Protein AF-A0A3P7EA33-F1 (afdb_monomer_lite)

Foldseek 3Di:
DVQVCVVVQQWDWPDPDDDPPPCPVTDIDGRDPPVVVVPDPDVVVVVVVVVVVVVVVVVVVVPPDPDPPPPPPPDDDD

pLDDT: mean 74.09, std 15.57, range [49.16, 93.0]

Radius of gyration: 20.99 Å; chains: 1; bounding box: 27×70×24 Å

Organism: Wuchereria bancrofti (NCBI:txid6293)

Sequence (78 aa):
MLIQARKYELADFEGEMLYQRQDDDKIIRLLKPIKKIRKLDLPVIRSIVFQSLTITILQTRSRSDPKSSSLRRQNRGP

Structure (mmCIF, N/CA/C/O backbone):
data_AF-A0A3P7EA33-F1
#
_entry.id   AF-A0A3P7EA33-F1
#
loop_
_atom_site.group_PDB
_atom_site.id
_atom_site.type_symbol
_atom_site.label_atom_id
_atom_site.label_alt_id
_atom_site.label_comp_id
_atom_site.label_asym_id
_atom_site.label_entity_id
_atom_site.label_seq_id
_atom_site.pdbx_PDB_ins_code
_atom_site.Cartn_x
_atom_site.Cartn_y
_atom_site.Cartn_z
_atom_site.occupancy
_atom_site.B_iso_or_equiv
_atom_site.auth_seq_id
_atom_site.auth_comp_id
_atom_site.auth_asym_id
_atom_site.auth_atom_id
_atom_site.pdbx_PDB_model_num
ATOM 1 N N . MET A 1 1 ? -0.507 6.403 1.112 1.00 73.62 1 MET A N 1
ATOM 2 C CA . MET A 1 1 ? -1.881 5.840 1.114 1.00 73.62 1 MET A CA 1
ATOM 3 C C . MET A 1 1 ? -1.898 4.345 0.831 1.00 73.62 1 MET A C 1
ATOM 5 O O . MET A 1 1 ? -2.391 3.596 1.664 1.00 73.62 1 MET A O 1
ATOM 9 N N . LEU A 1 2 ? -1.320 3.895 -0.288 1.00 82.25 2 LEU A N 1
ATOM 10 C CA . LEU A 1 2 ? -1.329 2.479 -0.685 1.00 82.25 2 LEU A CA 1
ATOM 11 C C . LEU A 1 2 ? -0.658 1.538 0.329 1.00 82.25 2 LEU A C 1
ATOM 13 O O . LEU A 1 2 ? -1.153 0.440 0.538 1.00 82.25 2 LEU A O 1
ATOM 17 N N . ILE A 1 3 ? 0.370 1.993 1.052 1.00 85.00 3 ILE A N 1
ATOM 18 C CA . ILE A 1 3 ? 0.991 1.222 2.148 1.00 85.00 3 ILE A CA 1
ATOM 19 C C . ILE A 1 3 ? -0.020 0.851 3.243 1.00 85.00 3 ILE A C 1
ATOM 21 O O . ILE A 1 3 ? -0.019 -0.273 3.733 1.00 85.00 3 ILE A O 1
ATOM 25 N N . GLN A 1 4 ? -0.929 1.762 3.610 1.00 85.69 4 GLN A N 1
ATOM 26 C CA . GLN A 1 4 ? -1.985 1.437 4.574 1.00 85.69 4 GLN A CA 1
ATOM 27 C C . GLN A 1 4 ? -2.976 0.435 3.975 1.00 85.69 4 GLN A C 1
ATOM 29 O O . GLN A 1 4 ? -3.385 -0.494 4.662 1.00 85.69 4 GLN A O 1
ATOM 34 N N . ALA A 1 5 ? -3.332 0.579 2.694 1.00 86.94 5 ALA A N 1
ATOM 35 C CA . ALA A 1 5 ? -4.188 -0.391 2.016 1.00 86.94 5 ALA A CA 1
ATOM 36 C C . ALA A 1 5 ? -3.537 -1.785 1.979 1.00 86.94 5 ALA A C 1
ATOM 38 O O . ALA A 1 5 ? -4.234 -2.774 2.188 1.00 86.94 5 ALA A O 1
ATOM 39 N N . ARG A 1 6 ? -2.211 -1.858 1.815 1.00 89.00 6 ARG A N 1
ATOM 40 C CA . ARG A 1 6 ? -1.424 -3.092 1.917 1.00 89.00 6 ARG A CA 1
ATOM 41 C C . ARG A 1 6 ? -1.421 -3.665 3.333 1.00 89.00 6 ARG A C 1
ATOM 43 O O . ARG A 1 6 ? -1.694 -4.847 3.497 1.00 89.00 6 ARG A O 1
ATOM 50 N N . LYS A 1 7 ? -1.240 -2.824 4.360 1.00 89.31 7 LYS A N 1
ATOM 51 C CA . LYS A 1 7 ? -1.322 -3.225 5.779 1.00 89.31 7 LYS A CA 1
ATOM 52 C C . LYS A 1 7 ? -2.671 -3.866 6.145 1.00 89.31 7 LYS A C 1
ATOM 54 O O . LYS A 1 7 ? -2.703 -4.765 6.972 1.00 89.31 7 LYS A O 1
ATOM 59 N N . TYR A 1 8 ? -3.772 -3.408 5.546 1.00 89.69 8 TYR A N 1
ATOM 60 C CA . TYR A 1 8 ? -5.120 -3.967 5.755 1.00 89.69 8 TYR A CA 1
ATOM 61 C C . TYR A 1 8 ? -5.517 -5.041 4.721 1.00 89.69 8 TYR A C 1
ATOM 63 O O . TYR A 1 8 ? -6.696 -5.409 4.633 1.00 89.69 8 TYR A O 1
ATOM 71 N N . GLU A 1 9 ? -4.564 -5.519 3.914 1.00 90.06 9 GLU A N 1
ATOM 72 C CA . GLU A 1 9 ? -4.785 -6.526 2.868 1.00 90.06 9 GLU A CA 1
ATOM 73 C C . GLU A 1 9 ? -5.936 -6.144 1.917 1.00 90.06 9 GLU A C 1
ATOM 75 O O . GLU A 1 9 ? -6.828 -6.938 1.600 1.00 90.06 9 GLU A O 1
ATOM 80 N N . LEU A 1 10 ? -5.982 -4.872 1.524 1.00 90.62 10 LEU A N 1
ATOM 81 C CA . LEU A 1 10 ? -6.962 -4.338 0.576 1.00 90.62 10 LEU A CA 1
ATOM 82 C C . LEU A 1 10 ? -6.378 -4.256 -0.833 1.00 90.62 10 LEU A C 1
ATOM 84 O O . LEU A 1 10 ? -7.100 -4.473 -1.807 1.00 90.62 10 LEU A O 1
ATOM 88 N N . ALA A 1 11 ? -5.085 -3.950 -0.932 1.00 90.12 11 ALA A N 1
ATOM 89 C CA . ALA A 1 11 ? -4.365 -3.806 -2.186 1.00 90.12 11 ALA A CA 1
ATOM 90 C C . ALA A 1 11 ? -2.932 -4.333 -2.062 1.00 90.12 11 ALA A C 1
ATOM 92 O O . ALA A 1 11 ? -2.344 -4.278 -0.984 1.00 90.12 11 ALA A O 1
ATOM 93 N N . ASP A 1 12 ? -2.385 -4.801 -3.174 1.00 91.81 12 ASP A N 1
ATOM 94 C CA . ASP A 1 12 ? -1.016 -5.284 -3.310 1.00 91.81 12 ASP A CA 1
ATOM 95 C C . ASP A 1 12 ? -0.382 -4.700 -4.577 1.00 91.81 12 ASP A C 1
ATOM 97 O O . ASP A 1 12 ? -1.086 -4.408 -5.547 1.00 91.81 12 ASP A O 1
ATOM 101 N N . PHE A 1 13 ? 0.929 -4.491 -4.556 1.00 91.69 13 PHE A N 1
ATOM 102 C CA . PHE A 1 13 ? 1.704 -3.946 -5.671 1.00 91.69 13 PHE A CA 1
ATOM 103 C C . PHE A 1 13 ? 3.163 -4.395 -5.553 1.00 91.69 13 PHE A C 1
ATOM 105 O O . PHE A 1 13 ? 3.634 -4.746 -4.468 1.00 91.69 13 PHE A O 1
ATOM 112 N N . GLU A 1 14 ? 3.866 -4.402 -6.680 1.00 87.81 14 GLU A N 1
ATOM 113 C CA . GLU A 1 14 ? 5.271 -4.802 -6.741 1.00 87.81 14 GLU A CA 1
ATOM 114 C C . GLU A 1 14 ? 6.177 -3.782 -6.027 1.00 87.81 14 GLU A C 1
ATOM 116 O O . GLU A 1 14 ? 5.965 -2.577 -6.139 1.00 87.81 14 GLU A O 1
ATOM 121 N N . GLY A 1 15 ? 7.189 -4.270 -5.301 1.00 87.81 15 GLY A N 1
ATOM 122 C CA . GLY A 1 15 ? 8.136 -3.436 -4.552 1.00 87.81 15 GLY A CA 1
ATOM 123 C C . GLY A 1 15 ? 7.642 -3.010 -3.164 1.00 87.81 15 GLY A C 1
ATOM 124 O O . GLY A 1 15 ? 6.572 -3.414 -2.706 1.00 87.81 15 GLY A O 1
ATOM 125 N N . GLU A 1 16 ? 8.449 -2.215 -2.458 1.00 86.69 16 GLU A N 1
ATOM 126 C CA . GLU A 1 16 ? 8.107 -1.674 -1.131 1.00 86.69 16 GLU A CA 1
ATOM 127 C C . GLU A 1 16 ? 7.301 -0.375 -1.231 1.00 86.69 16 GLU A C 1
ATOM 129 O O . GLU A 1 16 ? 6.418 -0.105 -0.414 1.00 86.69 16 GLU A O 1
ATOM 134 N N . MET A 1 17 ? 7.595 0.429 -2.252 1.00 85.94 17 MET A N 1
ATOM 135 C CA . MET A 1 17 ? 7.037 1.754 -2.498 1.00 85.94 17 MET A CA 1
ATOM 136 C C . MET A 1 17 ? 6.840 1.950 -4.005 1.00 85.94 17 MET A C 1
ATOM 138 O O . MET A 1 17 ? 7.508 1.293 -4.793 1.00 85.94 17 MET A O 1
ATOM 142 N N . LEU A 1 18 ? 5.933 2.856 -4.385 1.00 85.25 18 LEU A N 1
ATOM 143 C CA . LEU A 1 18 ? 5.764 3.305 -5.770 1.00 85.25 18 LEU A CA 1
ATOM 144 C C . LEU A 1 18 ? 6.292 4.735 -5.899 1.00 85.25 18 LEU A C 1
ATOM 146 O O . LEU A 1 18 ? 5.900 5.613 -5.118 1.00 85.25 18 LEU A O 1
ATOM 150 N N . TYR A 1 19 ? 7.150 4.967 -6.883 1.00 85.88 19 TYR A N 1
ATOM 151 C CA . TYR A 1 19 ? 7.750 6.257 -7.192 1.00 85.88 19 TYR A CA 1
ATOM 152 C C . TYR A 1 19 ? 6.991 6.944 -8.331 1.00 85.88 19 TYR 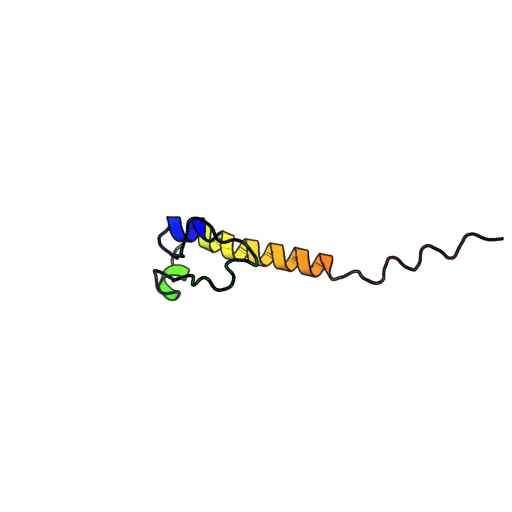A C 1
ATOM 154 O O . TYR A 1 19 ? 6.736 6.367 -9.388 1.00 85.88 19 TYR A O 1
ATOM 162 N N . GLN A 1 20 ? 6.626 8.214 -8.124 1.00 84.12 20 GLN A N 1
ATOM 163 C CA . GLN A 1 20 ? 5.909 8.999 -9.136 1.00 84.12 20 GLN A CA 1
ATOM 164 C C . GLN A 1 20 ? 6.720 9.092 -10.431 1.00 84.12 20 GLN A C 1
ATOM 166 O O . GLN A 1 20 ? 7.923 9.353 -10.371 1.00 84.12 20 GLN A O 1
ATOM 171 N N . ARG A 1 21 ? 6.050 8.977 -11.588 1.00 87.12 21 ARG A N 1
ATOM 172 C CA . ARG A 1 21 ? 6.651 9.063 -12.933 1.00 87.12 21 ARG A CA 1
ATOM 173 C C . ARG A 1 21 ? 7.625 7.940 -13.290 1.00 87.12 21 ARG A C 1
ATOM 175 O O . ARG A 1 21 ? 8.144 7.945 -14.401 1.00 87.12 21 ARG A O 1
ATOM 182 N N . GLN A 1 22 ? 7.916 7.032 -12.363 1.00 86.50 22 GLN A N 1
ATOM 183 C CA . GLN A 1 22 ? 8.766 5.866 -12.600 1.00 86.50 22 GLN A CA 1
ATOM 184 C C . GLN A 1 22 ? 7.930 4.592 -12.632 1.00 86.50 22 GLN A C 1
ATOM 186 O O . GLN A 1 22 ? 8.111 3.784 -13.530 1.00 86.50 22 GLN A O 1
ATOM 191 N N . ASP A 1 23 ? 6.978 4.470 -11.706 1.00 88.06 23 ASP A N 1
ATOM 192 C CA . ASP A 1 23 ? 6.151 3.276 -11.521 1.00 88.06 23 ASP A CA 1
ATOM 193 C C . ASP A 1 23 ? 4.706 3.477 -12.006 1.00 88.06 23 ASP A C 1
ATOM 195 O O . ASP A 1 23 ? 3.766 2.873 -11.483 1.00 88.06 23 ASP A O 1
ATOM 199 N N . ASP A 1 24 ? 4.498 4.363 -12.983 1.00 87.06 24 ASP A N 1
ATOM 200 C CA . ASP A 1 24 ? 3.161 4.673 -13.508 1.00 87.06 24 ASP A CA 1
ATOM 201 C C . ASP A 1 24 ? 2.535 3.464 -14.243 1.00 87.06 24 ASP A C 1
ATOM 203 O O . ASP A 1 24 ? 1.314 3.387 -14.391 1.00 87.06 24 ASP A O 1
ATOM 207 N N . ASP A 1 25 ? 3.360 2.506 -14.676 1.00 90.75 25 ASP A N 1
ATOM 208 C CA . ASP A 1 25 ? 2.981 1.249 -15.327 1.00 90.75 25 ASP A CA 1
ATOM 209 C C . ASP A 1 25 ? 2.765 0.085 -14.341 1.00 90.75 25 ASP A C 1
ATOM 211 O O . ASP A 1 25 ? 2.270 -0.980 -14.728 1.00 90.75 25 ASP A O 1
ATOM 215 N N . LYS A 1 26 ? 3.092 0.265 -13.054 1.00 87.56 26 LYS A N 1
ATOM 216 C CA . LYS A 1 26 ? 2.948 -0.794 -12.052 1.00 87.56 26 LYS A CA 1
ATOM 217 C C . LYS A 1 26 ? 1.482 -1.076 -11.741 1.00 87.56 26 LYS A C 1
ATOM 219 O O . LYS A 1 26 ? 0.685 -0.201 -11.398 1.00 87.56 26 LYS A O 1
ATOM 224 N N . ILE A 1 27 ? 1.128 -2.357 -11.791 1.00 90.25 27 ILE A N 1
ATOM 225 C CA . ILE A 1 27 ? -0.232 -2.817 -11.512 1.00 90.25 27 ILE A CA 1
ATOM 226 C C . ILE A 1 27 ? -0.467 -2.849 -10.000 1.00 90.25 27 ILE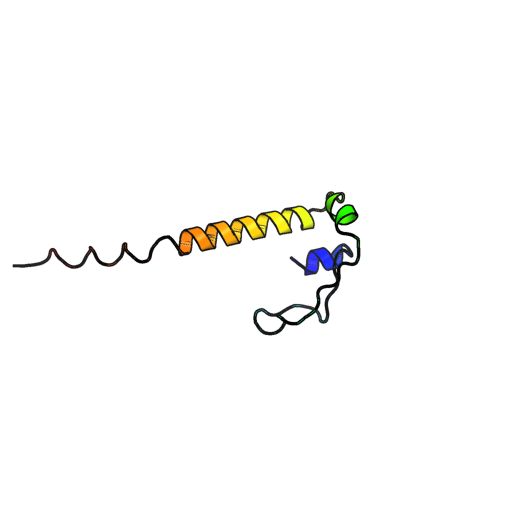 A C 1
ATOM 228 O O . ILE A 1 27 ? 0.199 -3.574 -9.260 1.00 90.25 27 ILE A O 1
ATOM 232 N N . ILE A 1 28 ? -1.493 -2.128 -9.551 1.00 90.75 28 ILE A N 1
ATOM 233 C CA . ILE A 1 28 ? -2.020 -2.230 -8.188 1.00 90.75 28 ILE A CA 1
ATOM 234 C C . ILE A 1 28 ? -3.192 -3.215 -8.200 1.00 90.75 28 ILE A C 1
ATOM 236 O O . ILE A 1 28 ? -4.259 -2.932 -8.751 1.00 90.75 28 ILE A O 1
ATOM 240 N N . ARG A 1 29 ? -3.017 -4.380 -7.571 1.00 92.62 29 ARG A N 1
ATOM 241 C CA . ARG A 1 29 ? -4.042 -5.425 -7.477 1.00 92.62 29 ARG A CA 1
ATOM 242 C C . ARG A 1 29 ? -4.911 -5.207 -6.244 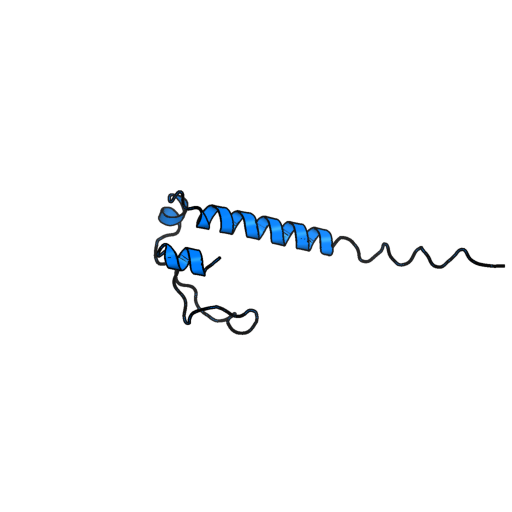1.00 92.62 29 ARG A C 1
ATOM 244 O O . ARG A 1 29 ? -4.409 -5.151 -5.126 1.00 92.62 29 ARG A O 1
ATOM 251 N N . LEU A 1 30 ? -6.230 -5.156 -6.417 1.00 92.50 30 LEU A N 1
ATOM 252 C CA . LEU A 1 30 ? -7.163 -5.210 -5.289 1.00 92.50 30 LEU A CA 1
ATOM 253 C C . LEU A 1 30 ? -7.285 -6.649 -4.781 1.00 92.50 30 LEU A C 1
ATOM 255 O O . LEU A 1 30 ? -7.627 -7.553 -5.539 1.00 92.50 30 LEU A O 1
ATOM 259 N N . LEU A 1 31 ? -7.045 -6.854 -3.487 1.00 93.00 31 LEU A N 1
ATOM 260 C CA . LEU A 1 31 ? -7.131 -8.172 -2.847 1.00 93.00 31 LEU A CA 1
ATOM 261 C C . LEU A 1 31 ? -8.565 -8.537 -2.437 1.00 93.00 31 LEU A C 1
ATOM 263 O O . LEU A 1 31 ? -8.873 -9.697 -2.176 1.00 93.00 31 LEU A O 1
ATOM 267 N N . LYS A 1 32 ? -9.463 -7.547 -2.369 1.00 90.38 32 LYS A N 1
ATOM 268 C CA . LYS A 1 32 ? -10.875 -7.722 -2.007 1.00 90.38 32 LYS A CA 1
ATOM 269 C C . LYS A 1 32 ? -11.764 -7.003 -3.029 1.00 90.38 32 LYS A C 1
ATOM 271 O O . LYS A 1 32 ? -11.395 -5.931 -3.507 1.00 90.38 32 LYS A O 1
ATOM 276 N N . PRO A 1 33 ? -12.967 -7.522 -3.336 1.00 91.56 33 PRO A N 1
ATOM 277 C CA . PRO A 1 33 ? -13.906 -6.827 -4.210 1.00 91.56 33 PRO A CA 1
ATOM 278 C C . PRO A 1 33 ? -14.259 -5.441 -3.666 1.00 91.56 33 PRO A C 1
ATOM 280 O O . PRO A 1 33 ? -14.493 -5.281 -2.465 1.00 91.56 33 PRO A O 1
ATOM 283 N N . ILE A 1 34 ? -14.403 -4.450 -4.550 1.00 87.50 34 ILE A N 1
ATOM 284 C CA . ILE A 1 34 ? -14.656 -3.056 -4.152 1.00 87.50 34 ILE A CA 1
ATOM 285 C C . ILE A 1 34 ? -15.914 -2.907 -3.280 1.00 87.50 34 ILE A C 1
ATOM 287 O O . ILE A 1 34 ? -15.930 -2.120 -2.336 1.00 87.50 34 ILE A O 1
ATOM 291 N N . LYS A 1 35 ? -16.946 -3.728 -3.535 1.00 90.19 35 LYS A N 1
ATOM 292 C CA . LYS A 1 35 ? -18.184 -3.778 -2.737 1.00 90.19 35 LYS A CA 1
ATOM 293 C C . LYS A 1 35 ? -17.919 -4.169 -1.281 1.00 90.19 35 LYS A C 1
ATOM 295 O O . LYS A 1 35 ? -18.586 -3.656 -0.392 1.00 90.19 35 LYS A O 1
ATOM 300 N N . LYS A 1 36 ? -16.962 -5.073 -1.042 1.00 88.81 36 LYS A N 1
ATOM 301 C CA . LYS A 1 36 ? -16.557 -5.495 0.303 1.00 88.81 36 LYS A CA 1
ATOM 302 C C . LYS A 1 36 ? -15.716 -4.409 0.962 1.00 88.81 36 LYS A C 1
ATOM 304 O O . LYS A 1 36 ? -16.010 -4.057 2.093 1.00 88.81 36 LYS A O 1
ATOM 309 N N . ILE A 1 37 ? -14.752 -3.833 0.236 1.00 87.62 37 ILE A N 1
ATOM 310 C CA . ILE A 1 37 ? -13.890 -2.755 0.747 1.00 87.62 37 ILE A CA 1
ATOM 311 C C . ILE A 1 37 ? -14.729 -1.566 1.222 1.00 87.62 37 ILE A C 1
ATOM 313 O O . ILE A 1 37 ? -14.545 -1.115 2.340 1.00 87.62 37 ILE A O 1
ATOM 317 N N . ARG A 1 38 ? -15.711 -1.115 0.432 1.00 84.94 38 ARG A N 1
ATOM 318 C CA . ARG A 1 38 ? -16.589 0.015 0.794 1.00 84.94 38 ARG A CA 1
ATOM 319 C C . ARG A 1 38 ? -17.420 -0.195 2.065 1.00 84.94 38 ARG A C 1
ATOM 321 O O . ARG A 1 38 ? -17.875 0.786 2.635 1.00 84.94 38 ARG A O 1
ATOM 328 N N . LYS A 1 39 ? -17.647 -1.445 2.482 1.00 87.12 39 LYS A N 1
ATOM 329 C CA . LYS A 1 39 ? -18.365 -1.778 3.724 1.00 87.12 39 LYS A CA 1
ATOM 330 C C . LYS A 1 39 ? -17.448 -1.833 4.947 1.00 87.12 39 LYS A C 1
ATOM 332 O O . LYS A 1 39 ? -17.947 -1.969 6.057 1.00 87.12 39 LYS A O 1
ATOM 337 N N . LEU A 1 40 ? -16.131 -1.793 4.753 1.00 84.00 40 LEU A N 1
ATOM 338 C CA . LEU A 1 40 ? -15.177 -1.790 5.852 1.00 84.00 40 LEU A CA 1
ATOM 339 C C . LEU A 1 40 ? -15.084 -0.371 6.417 1.00 84.00 40 LEU A C 1
ATOM 341 O O . LEU A 1 40 ? -14.748 0.561 5.690 1.00 84.00 40 LEU A O 1
ATOM 345 N N . ASP A 1 41 ? -15.332 -0.212 7.713 1.00 81.50 41 ASP A N 1
ATOM 346 C CA . ASP A 1 41 ? -15.114 1.056 8.415 1.00 81.50 41 ASP A CA 1
ATOM 347 C C . ASP A 1 41 ? -13.639 1.178 8.826 1.00 81.50 41 ASP A C 1
ATOM 349 O O . ASP A 1 41 ? -13.264 1.069 9.992 1.00 81.50 41 ASP A O 1
ATOM 353 N N . LEU A 1 42 ? -12.758 1.276 7.824 1.00 77.81 42 LEU A N 1
ATOM 354 C CA . LEU A 1 42 ? -11.316 1.377 8.040 1.00 77.81 42 LEU A CA 1
ATOM 355 C C . LEU A 1 42 ? -10.839 2.828 7.878 1.00 77.81 42 LEU A C 1
ATOM 357 O O . LEU A 1 42 ? -11.159 3.465 6.867 1.00 77.81 42 LEU A O 1
ATOM 361 N N . PRO A 1 43 ? -9.959 3.328 8.773 1.00 77.00 43 PRO A N 1
ATOM 362 C CA . PRO A 1 43 ? -9.395 4.678 8.679 1.00 77.00 43 PRO A CA 1
ATOM 363 C C . PRO A 1 43 ? -8.726 4.977 7.330 1.00 77.00 43 PRO A C 1
ATOM 365 O O . PRO A 1 43 ? -8.751 6.116 6.865 1.00 77.00 43 PRO A O 1
ATOM 368 N N . VAL A 1 44 ? -8.159 3.952 6.679 1.00 78.06 44 VAL A N 1
ATOM 369 C CA . VAL A 1 44 ? -7.498 4.087 5.372 1.00 78.06 44 VAL A CA 1
ATOM 370 C C . VAL A 1 44 ? -8.464 4.497 4.261 1.00 78.06 44 VAL A C 1
ATOM 372 O O . VAL A 1 44 ? -8.107 5.288 3.396 1.00 78.06 44 VAL A O 1
ATOM 375 N N . ILE A 1 45 ? -9.703 4.003 4.276 1.00 72.25 45 ILE A N 1
ATOM 376 C CA . ILE A 1 45 ? -10.687 4.341 3.239 1.00 72.25 45 ILE A CA 1
ATOM 377 C C . ILE A 1 45 ? -11.067 5.815 3.371 1.00 72.25 45 ILE A C 1
ATOM 379 O O . ILE A 1 45 ? -11.098 6.543 2.379 1.00 72.25 45 ILE A O 1
ATOM 383 N N . ARG A 1 46 ? -11.260 6.279 4.611 1.00 70.88 46 ARG A N 1
ATOM 384 C CA . ARG A 1 46 ? -11.533 7.686 4.914 1.00 70.88 46 ARG A CA 1
ATOM 385 C C . ARG A 1 46 ? -10.384 8.590 4.477 1.00 70.88 46 ARG A C 1
ATOM 387 O O . ARG A 1 46 ? -10.628 9.642 3.892 1.00 70.88 46 ARG A O 1
ATOM 394 N N . SER A 1 47 ? -9.141 8.175 4.721 1.00 68.38 47 SER A N 1
ATOM 395 C CA . SER A 1 47 ? -7.972 8.963 4.339 1.00 68.38 47 SER A CA 1
ATOM 396 C C . SER A 1 47 ? -7.750 8.987 2.820 1.00 68.38 47 SER A C 1
ATOM 398 O O . SER A 1 47 ? -7.342 10.030 2.314 1.00 68.38 47 SER A O 1
ATOM 400 N N . ILE A 1 48 ? -8.095 7.916 2.082 1.00 66.62 48 ILE A N 1
ATOM 401 C CA . ILE A 1 48 ? -8.022 7.879 0.604 1.00 66.62 48 ILE A CA 1
ATOM 402 C C . ILE A 1 48 ? -8.943 8.930 0.002 1.00 66.62 48 ILE A C 1
ATOM 404 O O . ILE A 1 48 ? -8.525 9.725 -0.842 1.00 66.62 48 ILE A O 1
ATOM 408 N N . VAL A 1 49 ? -10.179 8.985 0.490 1.00 60.44 49 VAL A N 1
ATOM 409 C CA . VAL A 1 49 ? -11.155 9.969 0.024 1.00 60.44 49 VAL A CA 1
ATOM 410 C C . VAL A 1 49 ? -10.732 11.384 0.431 1.00 60.44 49 VAL A C 1
ATOM 412 O O . VAL A 1 49 ? -10.730 12.281 -0.410 1.00 60.44 49 VAL A O 1
ATOM 415 N N . PHE A 1 50 ? -10.288 11.592 1.674 1.00 55.62 50 PHE A N 1
ATOM 416 C CA . PHE A 1 50 ? -9.920 12.926 2.157 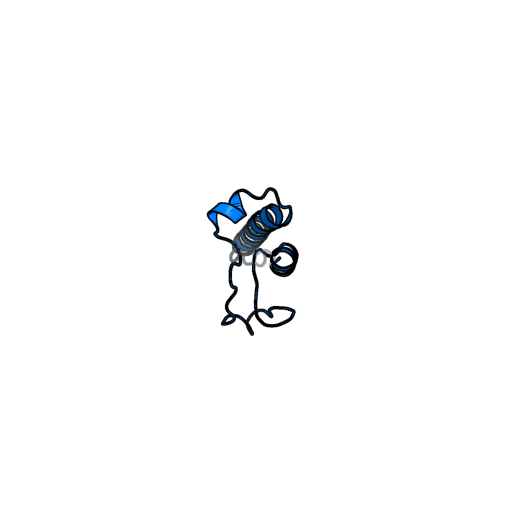1.00 55.62 50 PHE A CA 1
ATOM 417 C C . PHE A 1 50 ? -8.699 13.516 1.433 1.00 55.62 50 PHE A C 1
ATOM 419 O O . PHE A 1 50 ? -8.713 14.690 1.076 1.00 55.62 50 PHE A O 1
ATOM 426 N N . GLN A 1 51 ? -7.662 12.717 1.147 1.00 60.59 51 GLN A N 1
ATOM 427 C CA . GLN A 1 51 ? -6.479 13.215 0.431 1.00 60.59 51 GLN A CA 1
ATOM 428 C C . GLN A 1 51 ? -6.777 13.579 -1.026 1.00 60.59 51 GLN A C 1
ATOM 430 O O . GLN A 1 51 ? -6.255 14.589 -1.498 1.00 60.59 51 GLN A O 1
ATOM 435 N N . SER A 1 52 ? -7.642 12.824 -1.719 1.00 57.22 52 SER A N 1
ATOM 436 C CA . SER A 1 52 ? -8.080 13.215 -3.068 1.00 57.22 52 SER A CA 1
ATOM 437 C C . SER A 1 52 ? -8.758 14.588 -3.064 1.00 57.22 52 SER A C 1
ATOM 439 O O . SER A 1 52 ? -8.422 15.432 -3.890 1.00 57.22 52 SER A O 1
ATOM 441 N N . LEU A 1 53 ? -9.607 14.867 -2.067 1.00 57.72 53 LEU A N 1
ATOM 442 C CA . LEU A 1 53 ? -10.277 16.159 -1.934 1.00 57.72 53 LEU A CA 1
ATOM 443 C C . LEU A 1 53 ? -9.281 17.292 -1.639 1.00 57.72 53 LEU A C 1
ATOM 445 O O . LEU A 1 53 ? -9.351 18.344 -2.270 1.00 57.72 53 LEU A O 1
ATOM 449 N N . THR A 1 54 ? -8.315 17.075 -0.741 1.00 60.22 54 THR A N 1
ATOM 450 C CA . THR A 1 54 ? -7.292 18.081 -0.408 1.00 60.22 54 THR A CA 1
ATOM 451 C C . THR A 1 54 ? -6.401 18.414 -1.603 1.00 60.22 54 THR A C 1
ATOM 453 O O . THR A 1 54 ? -6.148 19.589 -1.861 1.00 60.22 54 THR A O 1
ATOM 456 N N . ILE A 1 55 ? -5.950 17.407 -2.362 1.00 59.59 55 ILE A N 1
ATOM 457 C CA . ILE A 1 55 ? -5.118 17.624 -3.555 1.00 59.59 55 ILE A CA 1
ATOM 458 C C . ILE A 1 55 ? -5.919 18.364 -4.627 1.00 59.59 55 ILE A C 1
ATOM 460 O O . ILE A 1 55 ? -5.417 19.342 -5.176 1.00 59.59 55 ILE A O 1
ATOM 464 N N . THR A 1 56 ? -7.170 17.968 -4.885 1.00 57.84 56 THR A N 1
ATOM 465 C CA . THR A 1 56 ? -8.022 18.671 -5.852 1.00 57.84 56 THR A CA 1
ATOM 466 C C . THR A 1 56 ? -8.260 20.124 -5.441 1.00 57.84 56 THR A C 1
ATOM 468 O O . THR A 1 56 ? -8.098 20.999 -6.282 1.00 57.84 56 THR A O 1
ATOM 471 N N . ILE A 1 57 ? -8.559 20.413 -4.167 1.00 57.41 57 ILE A N 1
ATOM 472 C CA . ILE A 1 57 ? -8.743 21.792 -3.676 1.00 57.41 57 ILE A CA 1
ATOM 473 C C . ILE A 1 57 ? -7.445 22.604 -3.788 1.00 57.41 57 ILE A C 1
ATOM 475 O O . ILE A 1 57 ? -7.473 23.762 -4.198 1.00 57.41 57 ILE A O 1
ATOM 479 N N . LEU A 1 58 ? -6.291 22.020 -3.455 1.00 55.59 58 LEU A N 1
ATOM 480 C CA . LEU A 1 58 ? -4.999 22.701 -3.591 1.00 55.59 58 LEU A CA 1
ATOM 481 C C . LEU A 1 58 ? -4.656 22.981 -5.062 1.00 55.59 58 LEU A C 1
ATOM 483 O O . LEU A 1 58 ? -4.195 24.073 -5.388 1.00 55.59 58 LEU A O 1
ATOM 487 N N . GLN A 1 59 ? -4.921 22.033 -5.965 1.00 56.97 59 GLN A N 1
ATOM 488 C CA . GLN A 1 59 ? -4.663 22.189 -7.398 1.00 56.97 59 GLN A CA 1
ATOM 489 C C . GLN A 1 59 ? -5.621 23.180 -8.068 1.00 56.97 59 GLN A C 1
ATOM 491 O O . GLN A 1 59 ? -5.184 23.949 -8.923 1.00 56.97 59 GLN A O 1
ATOM 496 N N . THR A 1 60 ? -6.901 23.209 -7.684 1.00 59.00 60 THR A N 1
ATOM 497 C CA . THR A 1 60 ? -7.860 24.199 -8.203 1.00 59.00 60 THR A CA 1
ATOM 498 C C . THR A 1 60 ? -7.530 25.602 -7.705 1.00 59.00 60 THR A C 1
ATOM 500 O O . THR A 1 60 ? -7.554 26.536 -8.502 1.00 59.00 60 THR A O 1
ATOM 503 N N . ARG A 1 61 ? -7.113 25.743 -6.440 1.00 58.34 61 ARG A N 1
ATOM 504 C CA . ARG A 1 61 ? -6.668 27.020 -5.857 1.00 58.34 61 ARG A CA 1
ATOM 505 C C . ARG A 1 61 ? -5.338 27.510 -6.440 1.00 58.34 61 ARG A C 1
ATOM 507 O O . ARG A 1 61 ? -5.136 28.710 -6.565 1.00 58.34 61 ARG A O 1
ATOM 514 N N . SER A 1 62 ? -4.451 26.595 -6.839 1.00 55.16 62 SER A N 1
ATOM 515 C CA . SER A 1 62 ? -3.204 26.928 -7.542 1.00 55.16 62 SER A CA 1
ATOM 516 C C . SER A 1 62 ? -3.408 27.256 -9.026 1.00 55.16 62 SER A C 1
ATOM 518 O O . SER A 1 62 ? -2.573 27.950 -9.600 1.00 55.16 62 SER A O 1
ATOM 520 N N . ARG A 1 63 ? -4.471 26.754 -9.673 1.00 56.44 63 ARG A N 1
ATOM 521 C CA . ARG A 1 63 ? -4.777 27.038 -11.090 1.00 56.44 63 ARG A CA 1
ATOM 522 C C . ARG A 1 63 ? -5.575 28.327 -11.303 1.00 56.44 63 ARG A C 1
ATOM 524 O O . ARG A 1 63 ? -5.603 28.817 -12.428 1.00 56.44 63 ARG A O 1
ATOM 531 N N . SER A 1 64 ? -6.199 28.883 -10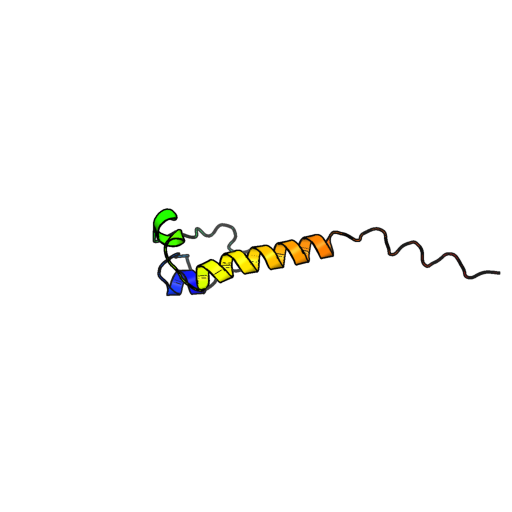.266 1.00 52.38 64 SER A N 1
ATOM 532 C CA . SER A 1 64 ? -7.074 30.057 -10.375 1.00 52.38 64 SER A CA 1
ATOM 533 C C . SER A 1 64 ? -6.369 31.424 -10.464 1.00 52.38 64 SER A C 1
ATOM 535 O O . SER A 1 64 ? -7.057 32.432 -10.394 1.00 52.38 64 SER A O 1
ATOM 537 N N . ASP A 1 65 ? -5.051 31.506 -10.694 1.00 51.62 65 ASP A N 1
ATOM 538 C CA . ASP A 1 65 ? -4.372 32.793 -10.947 1.00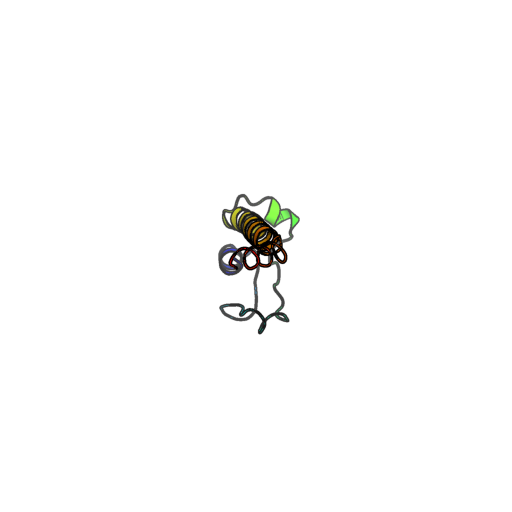 51.62 65 ASP A CA 1
ATOM 539 C C . ASP A 1 65 ? -3.217 32.688 -11.971 1.00 51.62 65 ASP A C 1
ATOM 541 O O . ASP A 1 65 ? -2.077 32.407 -11.604 1.00 51.62 65 ASP A O 1
ATOM 545 N N . PRO A 1 66 ? -3.465 32.980 -13.265 1.00 50.69 66 PRO A N 1
ATOM 546 C CA . PRO A 1 66 ? -2.414 33.393 -14.200 1.00 50.69 66 PRO A CA 1
ATOM 547 C C . PRO A 1 66 ? -2.547 34.858 -14.669 1.00 50.69 66 PRO A C 1
ATOM 549 O O . PRO A 1 66 ? -1.804 35.270 -15.556 1.00 50.69 66 PRO A O 1
ATOM 552 N N . LYS A 1 67 ? -3.478 35.665 -14.121 1.00 55.41 67 LYS A N 1
ATOM 553 C CA . LYS A 1 67 ? -3.729 37.052 -14.589 1.00 55.41 67 LYS A CA 1
ATOM 554 C C . LYS A 1 67 ? -3.692 38.172 -13.534 1.00 55.41 67 LYS A C 1
ATOM 556 O O . LYS A 1 67 ? -3.848 39.328 -13.911 1.00 55.41 67 LYS A O 1
ATOM 561 N N . SER A 1 68 ? -3.393 37.897 -12.262 1.00 52.56 68 SER A N 1
ATOM 562 C CA . SER A 1 68 ? -3.326 38.950 -11.222 1.00 52.56 68 SER A CA 1
ATOM 563 C C . SER A 1 68 ? -1.940 39.589 -11.013 1.00 52.56 68 SER A C 1
ATOM 565 O O . SER A 1 68 ? -1.791 40.470 -10.169 1.00 52.56 68 SER A O 1
ATOM 567 N N . SER A 1 69 ? -0.912 39.211 -11.784 1.00 51.38 69 SER A N 1
ATOM 568 C CA . SER A 1 69 ? 0.466 39.715 -11.621 1.00 51.38 69 SER A CA 1
ATOM 569 C C . SER A 1 69 ? 0.921 40.756 -12.662 1.00 51.38 69 SER A C 1
ATOM 571 O O . SER A 1 69 ? 2.042 41.252 -12.555 1.00 51.38 69 SER A O 1
ATOM 573 N N . SER A 1 70 ? 0.070 41.174 -13.614 1.00 54.31 70 SER A N 1
ATOM 574 C CA . SER A 1 70 ? 0.444 42.158 -14.653 1.00 54.31 70 SER A CA 1
ATOM 575 C C . SER A 1 70 ? -0.102 43.583 -14.466 1.00 54.31 70 SER A C 1
ATOM 577 O O . SER A 1 70 ? 0.211 44.444 -15.281 1.00 54.31 70 SER A O 1
ATOM 579 N N . LEU A 1 71 ? -0.858 43.887 -13.400 1.00 51.44 71 LEU A N 1
ATOM 580 C CA . LEU A 1 71 ? -1.440 45.229 -13.182 1.00 51.44 71 LEU A CA 1
ATOM 581 C C . LEU A 1 71 ? -0.700 46.125 -12.167 1.00 51.44 71 LEU A C 1
ATOM 583 O O . LEU A 1 71 ? -1.191 47.193 -11.817 1.00 51.44 71 LEU A O 1
ATOM 587 N N . ARG A 1 72 ? 0.497 45.741 -11.695 1.00 52.09 72 ARG A N 1
ATOM 588 C CA . ARG A 1 72 ? 1.229 46.496 -10.649 1.00 52.09 72 ARG A CA 1
ATOM 589 C C . ARG A 1 72 ? 2.502 47.215 -11.119 1.00 52.09 72 ARG A C 1
ATOM 591 O O . ARG A 1 72 ? 3.315 47.624 -10.295 1.00 52.09 72 ARG A O 1
ATOM 598 N N . ARG A 1 73 ? 2.676 47.398 -12.434 1.00 53.44 73 ARG A N 1
ATOM 599 C CA . ARG A 1 73 ? 3.821 48.104 -13.050 1.00 53.44 73 ARG A CA 1
ATOM 600 C C . ARG A 1 73 ? 3.402 49.165 -14.083 1.00 53.44 73 ARG A C 1
ATOM 602 O O . ARG A 1 73 ? 4.021 49.276 -15.125 1.00 53.44 73 ARG A O 1
ATOM 609 N N . GLN A 1 74 ? 2.369 49.955 -13.811 1.00 58.19 74 GLN A N 1
ATOM 610 C CA . GLN A 1 74 ? 2.079 51.188 -14.560 1.00 58.19 74 GLN A CA 1
ATOM 611 C C . GLN A 1 74 ? 1.434 52.185 -13.593 1.00 58.19 74 GLN A C 1
ATOM 613 O O . GLN A 1 74 ? 0.220 52.229 -13.510 1.00 58.19 74 GLN A O 1
ATOM 618 N N . ASN A 1 75 ? 2.240 52.842 -12.748 1.00 54.66 75 ASN A N 1
ATOM 619 C CA . ASN A 1 75 ? 1.878 54.027 -11.936 1.00 54.66 75 ASN A CA 1
ATOM 620 C C . ASN A 1 75 ? 3.117 54.557 -11.173 1.00 54.66 75 ASN A C 1
ATOM 622 O O . ASN A 1 75 ? 3.095 54.765 -9.961 1.00 54.66 75 ASN A O 1
ATOM 626 N N . ARG A 1 76 ? 4.245 54.713 -11.880 1.00 49.16 76 ARG A N 1
ATOM 627 C CA . ARG A 1 76 ? 5.417 55.482 -11.424 1.00 49.16 76 ARG A CA 1
ATOM 628 C C . ARG A 1 76 ? 5.977 56.250 -12.627 1.00 49.16 76 ARG A C 1
ATOM 630 O O . ARG A 1 76 ? 6.531 55.626 -13.524 1.00 49.16 76 ARG A O 1
ATOM 637 N N . GLY A 1 77 ? 5.756 57.559 -12.640 1.00 62.34 77 GLY A N 1
ATOM 638 C CA . GLY A 1 77 ? 6.144 58.546 -13.660 1.00 62.34 77 GLY A CA 1
ATOM 639 C C . GLY A 1 77 ? 5.146 59.711 -13.583 1.00 62.34 77 GLY A C 1
ATOM 640 O O . GLY A 1 77 ? 3.957 59.424 -13.413 1.00 62.34 77 GLY A O 1
ATOM 641 N N . PRO A 1 78 ? 5.555 60.990 -13.611 1.00 51.25 78 PRO A N 1
ATOM 642 C CA . PRO A 1 78 ? 6.709 61.570 -14.304 1.00 51.25 78 PRO A CA 1
ATOM 643 C C . PRO A 1 78 ? 8.031 61.527 -13.530 1.00 51.25 78 PRO A C 1
ATOM 645 O O . PRO A 1 78 ? 8.004 61.242 -12.312 1.00 51.25 78 PRO A O 1
#

Secondary structure (DSSP, 8-state):
-HHHHHHTTSEE-SSS---TTTSTT---EESS-HHHHTT---HHHHHHHHHHHHHHHHHHHHHS-SSSSSSSSS----

InterPro domains:
  IPR026111 Actin-binding Rho-activating protein [PTHR22739] (1-33)
  IPR027817 Costars domain [PF14705] (1-31)
  IPR038095 Costars domain superfamily [G3DSA:1.10.10.1540] (1-41)